Protein AF-I4DD96-F1 (afdb_monomer)

Organism: NCBI:txid332388

Solvent-accessible surface area (backbone atoms only — not comparable to full-atom values): 5059 Å² total; per-residue (Å²): 134,90,75,89,74,77,86,81,65,79,56,66,34,56,50,50,26,51,51,46,50,54,23,59,55,72,94,64,61,43,57,69,60,40,50,52,52,49,67,76,27,41,91,74,51,38,71,54,21,37,52,41,24,24,75,73,68,78,45,51,52,61,62,51,48,57,70,71,42,58,71,70,62,30,54,52,53,46,61,56,66,47,81,91,126

Radius of gyration: 13.78 Å; Cα contacts (8 Å, |Δi|>4): 68; chains: 1; bounding box: 23×28×51 Å

InterPro domains:
  IPR001464 Annexin [PR00196] (24-44)
  IPR001464 Annexin [PR00196] (68-81)
  IPR018252 Annexin repeat, conserved site [PS00223] (28-80)
  IPR018502 Annexin repeat [PF00191] (15-80)
  IPR018502 Annexin repeat [PS51897] (11-82)
  IPR018502 Annexin repeat [SM00335] (28-80)
  IPR037104 Annexin superfamily [G3DSA:1.10.220.10] (12-83)
  IPR037104 Annexin superfamily [SSF47874] (8-84)

Foldseek 3Di:
DDDPDPPPDDDVLLVLLVQCVVQLDDPAGVLVSNVVSLVVCLPPQLVSNQVNNCVVPVDGSLVSLVVRDDDPSNVVSDVSSDDGD

pLDDT: mean 91.1, std 14.6, range [39.69, 98.62]

Mean predicted aligned error: 5.52 Å

Structure (mmCIF, N/CA/C/O backbone):
data_AF-I4DD96-F1
#
_entry.id   AF-I4DD96-F1
#
loop_
_atom_site.group_PDB
_atom_site.id
_atom_site.type_symbol
_atom_site.label_atom_id
_atom_site.label_alt_id
_atom_site.label_comp_id
_atom_site.label_asym_id
_atom_site.label_entity_id
_atom_site.label_seq_id
_atom_site.pdbx_PDB_ins_code
_atom_site.Cartn_x
_atom_site.Cartn_y
_atom_site.Cartn_z
_atom_site.occupancy
_atom_site.B_iso_or_equiv
_atom_site.auth_seq_id
_atom_site.auth_comp_id
_atom_site.auth_asym_id
_atom_site.auth_atom_id
_atom_site.pdbx_PDB_model_num
ATOM 1 N N . LEU A 1 1 ? 3.837 8.026 37.729 1.00 39.69 1 LEU A N 1
ATOM 2 C CA . LEU A 1 1 ? 3.380 9.243 37.016 1.00 39.69 1 LEU A CA 1
ATOM 3 C C . LEU A 1 1 ? 2.774 8.812 35.684 1.00 39.69 1 LEU A C 1
ATOM 5 O O . LEU A 1 1 ? 3.505 8.216 34.899 1.00 39.69 1 LEU A O 1
ATOM 9 N N . PRO A 1 2 ? 1.465 8.992 35.443 1.00 42.94 2 PRO A N 1
ATOM 10 C CA . PRO A 1 2 ? 0.849 8.537 34.206 1.00 42.94 2 PRO A CA 1
ATOM 11 C C . PRO A 1 2 ? 1.161 9.518 33.067 1.00 42.94 2 PRO A C 1
ATOM 13 O O . PRO A 1 2 ? 0.859 10.701 33.158 1.00 42.94 2 PRO A O 1
ATOM 16 N N . GLY A 1 3 ? 1.746 8.997 31.987 1.00 54.91 3 GLY A N 1
ATOM 17 C CA . GLY A 1 3 ? 1.538 9.505 30.630 1.00 54.91 3 GLY A CA 1
ATOM 18 C C . GLY A 1 3 ? 2.211 10.823 30.245 1.00 54.91 3 GLY A C 1
ATOM 19 O O . GLY A 1 3 ? 1.530 11.817 30.010 1.00 54.91 3 GLY A O 1
ATOM 20 N N . ILE A 1 4 ? 3.521 10.795 29.988 1.00 56.97 4 ILE A N 1
ATOM 21 C CA . ILE A 1 4 ? 4.114 11.739 29.027 1.00 56.97 4 ILE A CA 1
ATOM 22 C C . ILE A 1 4 ? 3.702 11.261 27.630 1.00 56.97 4 ILE A C 1
ATOM 24 O O . ILE A 1 4 ? 4.311 10.369 27.041 1.00 56.97 4 ILE A O 1
ATOM 28 N N . ARG A 1 5 ? 2.606 11.815 27.107 1.00 56.78 5 ARG A N 1
ATOM 29 C CA . ARG A 1 5 ? 2.206 11.626 25.711 1.00 56.78 5 ARG A CA 1
ATOM 30 C C . ARG A 1 5 ? 3.087 12.527 24.850 1.00 56.78 5 ARG A C 1
ATOM 32 O O . ARG A 1 5 ? 2.813 13.714 24.713 1.00 56.78 5 ARG A O 1
ATOM 39 N N . PHE A 1 6 ? 4.143 11.961 24.271 1.00 55.22 6 PHE A N 1
ATOM 40 C CA . PHE A 1 6 ? 4.963 12.637 23.266 1.00 55.22 6 PHE A CA 1
ATOM 41 C C . PHE A 1 6 ? 4.108 12.931 22.022 1.00 55.22 6 PHE A C 1
ATOM 43 O O . PHE A 1 6 ? 3.887 12.065 21.181 1.00 55.22 6 PHE A O 1
ATOM 50 N N . MET A 1 7 ? 3.584 14.154 21.918 1.00 50.47 7 MET A N 1
ATOM 51 C CA . MET A 1 7 ? 2.749 14.616 20.799 1.00 50.47 7 MET A CA 1
ATOM 52 C C . MET A 1 7 ? 3.552 15.028 19.545 1.00 50.47 7 MET A C 1
ATOM 54 O O . MET A 1 7 ? 2.968 15.548 18.601 1.00 50.47 7 MET A O 1
ATOM 58 N N . GLY A 1 8 ? 4.872 14.807 19.511 1.00 53.41 8 GLY A N 1
ATOM 59 C CA . GLY A 1 8 ? 5.760 15.381 18.487 1.00 53.41 8 GLY A CA 1
ATOM 60 C C . GLY A 1 8 ? 6.165 14.477 17.316 1.00 53.41 8 GLY A C 1
ATOM 61 O O . GLY A 1 8 ? 6.586 14.997 16.290 1.00 53.41 8 GLY A O 1
ATOM 62 N N . ALA A 1 9 ? 6.044 13.151 17.423 1.00 58.50 9 ALA A N 1
ATOM 63 C CA . ALA A 1 9 ? 6.427 12.232 16.347 1.00 58.50 9 ALA A CA 1
ATOM 64 C C . ALA A 1 9 ? 5.183 11.548 15.771 1.00 58.50 9 ALA A C 1
ATOM 66 O O . ALA A 1 9 ? 4.436 10.892 16.501 1.00 58.50 9 ALA A O 1
ATOM 67 N N . GLU A 1 10 ? 4.941 11.677 14.461 1.00 64.25 10 GLU A N 1
ATOM 68 C CA . GLU A 1 10 ? 3.959 10.807 13.816 1.00 64.25 10 GLU A CA 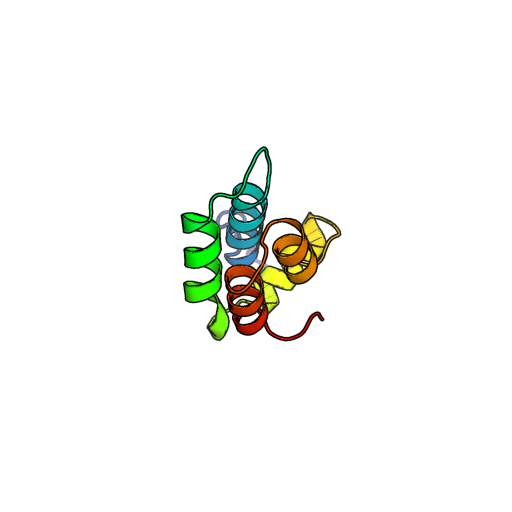1
ATOM 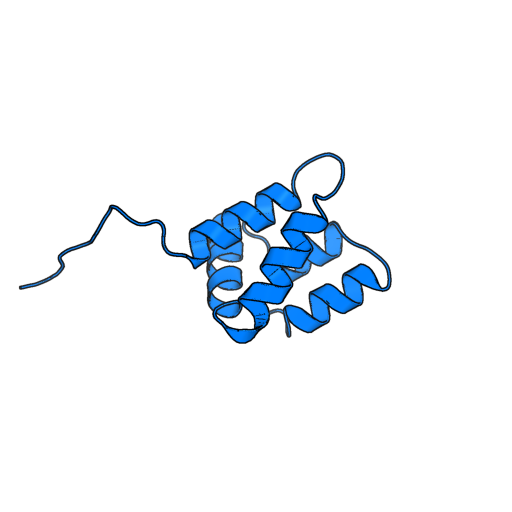69 C C . GLU A 1 10 ? 4.404 9.358 13.995 1.00 64.25 10 GLU A C 1
ATOM 71 O O . GLU A 1 10 ? 5.526 8.997 13.643 1.00 64.25 10 GLU A O 1
ATOM 76 N N . HIS A 1 11 ? 3.525 8.524 14.554 1.00 82.94 11 HIS A N 1
ATOM 77 C CA . HIS A 1 11 ? 3.812 7.104 14.705 1.00 82.94 11 HIS A CA 1
ATOM 78 C C . HIS A 1 11 ? 4.168 6.521 13.323 1.00 82.94 11 HIS A C 1
ATOM 80 O O . HIS A 1 11 ? 3.378 6.728 12.394 1.00 82.94 11 HIS A O 1
ATOM 86 N N . PRO A 1 12 ? 5.292 5.792 13.159 1.00 88.31 12 PRO A N 1
ATOM 87 C CA . PRO A 1 12 ? 5.792 5.368 11.846 1.00 88.31 12 PRO A CA 1
ATOM 88 C C . PRO A 1 12 ? 4.730 4.739 10.934 1.00 88.31 12 PRO A C 1
ATOM 90 O O . PRO A 1 12 ? 4.616 5.113 9.769 1.00 88.31 12 PRO A O 1
ATOM 93 N N . GLY A 1 13 ? 3.854 3.883 11.475 1.00 94.00 13 GLY A N 1
ATOM 94 C CA . GLY A 1 13 ? 2.743 3.309 10.708 1.00 94.00 13 GLY A CA 1
ATOM 95 C C . GLY A 1 13 ? 1.762 4.321 10.111 1.00 94.00 13 GLY A C 1
ATOM 96 O O . GLY A 1 13 ? 1.340 4.161 8.970 1.00 94.00 13 GLY A O 1
ATOM 97 N N . ARG A 1 14 ? 1.445 5.411 10.822 1.00 95.50 14 ARG A N 1
ATOM 98 C CA . ARG A 1 14 ? 0.582 6.487 10.299 1.00 95.50 14 ARG A CA 1
ATOM 99 C C . ARG A 1 14 ? 1.250 7.249 9.169 1.00 95.50 14 ARG A C 1
ATOM 101 O O . ARG A 1 14 ? 0.572 7.639 8.218 1.00 95.50 14 ARG A O 1
ATOM 108 N N . TYR A 1 15 ? 2.559 7.463 9.284 1.00 96.19 15 TYR A N 1
ATOM 109 C CA . TYR A 1 15 ? 3.353 8.079 8.231 1.00 96.19 15 TYR A CA 1
ATOM 110 C C . TYR A 1 15 ? 3.347 7.198 6.974 1.00 96.19 15 TYR A C 1
ATOM 112 O O . TYR A 1 15 ? 2.935 7.661 5.912 1.00 96.19 15 TYR A O 1
ATOM 120 N N . PHE A 1 16 ? 3.688 5.911 7.090 1.00 98.06 16 PHE A N 1
ATOM 121 C CA . PHE A 1 16 ? 3.699 5.007 5.936 1.00 98.06 16 PHE A CA 1
ATOM 122 C C . PHE A 1 16 ? 2.309 4.789 5.336 1.00 98.06 16 PHE A C 1
ATOM 124 O O . PHE A 1 16 ? 2.176 4.808 4.115 1.00 98.06 16 PHE A O 1
ATOM 131 N N . ALA A 1 17 ? 1.256 4.697 6.152 1.00 98.12 17 ALA A N 1
ATOM 132 C CA . ALA A 1 17 ? -0.116 4.635 5.653 1.00 98.12 17 ALA A CA 1
ATOM 133 C C . ALA A 1 17 ? -0.472 5.868 4.800 1.00 98.12 17 ALA A C 1
ATOM 135 O O . ALA A 1 17 ? -1.080 5.739 3.736 1.00 98.12 17 ALA A O 1
ATOM 136 N N . LYS A 1 18 ? -0.048 7.071 5.220 1.00 98.00 18 LYS A N 1
ATOM 137 C CA . LYS A 1 18 ? -0.212 8.302 4.427 1.00 98.00 18 LYS A CA 1
ATOM 138 C C . LYS A 1 18 ? 0.568 8.261 3.120 1.00 98.00 18 LYS A C 1
ATOM 140 O O . LYS A 1 18 ? 0.030 8.682 2.099 1.00 98.00 18 LYS A O 1
ATOM 145 N N . VAL A 1 19 ? 1.819 7.807 3.163 1.00 98.25 19 VAL A N 1
ATOM 146 C CA . VAL A 1 19 ? 2.685 7.711 1.980 1.00 98.25 19 VAL A CA 1
ATOM 147 C C . VAL A 1 19 ? 2.084 6.744 0.961 1.00 98.25 19 VAL A C 1
ATOM 149 O O . VAL A 1 19 ? 1.907 7.126 -0.190 1.00 98.25 19 VAL A O 1
ATOM 152 N N . LEU A 1 20 ? 1.670 5.551 1.397 1.00 98.44 20 LEU A N 1
ATOM 153 C CA . LEU A 1 20 ? 1.017 4.549 0.549 1.00 98.44 20 LEU A CA 1
ATOM 154 C C . LEU A 1 20 ? -0.275 5.078 -0.072 1.00 98.44 20 LEU A C 1
ATOM 156 O O . LEU A 1 20 ? -0.496 4.925 -1.267 1.00 98.44 20 LEU A O 1
ATOM 160 N N . HIS A 1 21 ? -1.120 5.750 0.714 1.00 98.38 21 HIS A N 1
ATOM 161 C CA . HIS A 1 21 ? -2.350 6.330 0.181 1.00 98.38 21 HIS A CA 1
ATOM 162 C C . HIS A 1 21 ? -2.067 7.404 -0.871 1.00 98.38 21 HIS A C 1
ATOM 164 O O . HIS A 1 21 ? -2.750 7.451 -1.883 1.00 98.38 21 HIS A O 1
ATOM 170 N N . ARG A 1 22 ? -1.060 8.260 -0.653 1.00 98.06 22 ARG A N 1
ATOM 171 C CA . ARG A 1 22 ? -0.666 9.276 -1.638 1.00 98.06 22 ARG A CA 1
ATOM 172 C C . ARG A 1 22 ? -0.116 8.651 -2.915 1.00 98.06 22 ARG A C 1
ATOM 174 O O . ARG A 1 22 ? -0.475 9.124 -3.982 1.00 98.06 22 ARG A O 1
ATOM 181 N N . ALA A 1 23 ? 0.688 7.594 -2.805 1.00 98.31 23 ALA A N 1
ATOM 182 C CA . ALA A 1 23 ? 1.230 6.886 -3.963 1.00 98.31 23 ALA A CA 1
ATOM 183 C C . ALA A 1 23 ? 0.135 6.261 -4.843 1.00 98.31 23 ALA A C 1
ATOM 185 O O . ALA A 1 23 ? 0.309 6.136 -6.046 1.00 98.31 23 ALA A O 1
ATOM 186 N N . MET A 1 24 ? -1.001 5.908 -4.243 1.00 97.88 24 MET A N 1
ATOM 187 C CA . MET A 1 24 ? -2.158 5.296 -4.902 1.00 97.88 24 MET A CA 1
ATOM 188 C C . MET A 1 24 ? -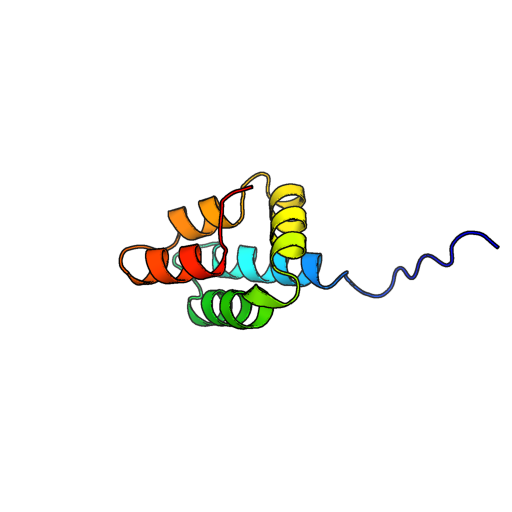3.275 6.291 -5.258 1.00 97.88 24 MET A C 1
ATOM 190 O O . MET A 1 24 ? -4.315 5.888 -5.761 1.00 97.88 24 MET A O 1
ATOM 194 N N . LYS A 1 25 ? -3.132 7.583 -4.940 1.00 94.44 25 LY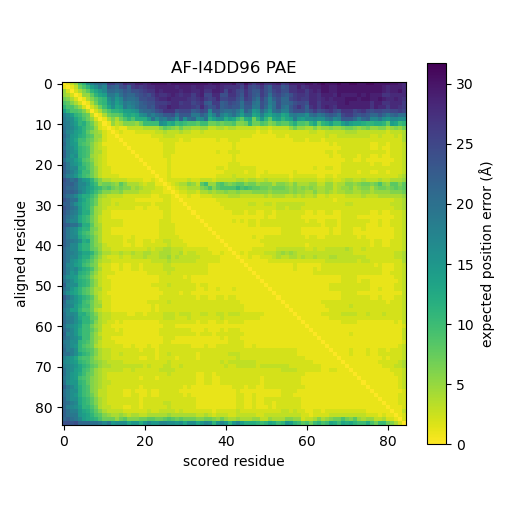S A N 1
ATOM 195 C CA . LYS A 1 25 ? -4.206 8.567 -5.131 1.00 94.44 25 LYS A CA 1
ATOM 196 C C . LYS A 1 25 ? -3.941 9.424 -6.365 1.00 94.44 25 LYS A C 1
ATOM 198 O O . LYS A 1 25 ? -3.005 10.216 -6.362 1.00 94.44 25 LYS A O 1
ATOM 203 N N . GLY A 1 26 ? -4.866 9.408 -7.320 1.00 89.00 26 GLY A N 1
ATOM 204 C CA . GLY A 1 26 ? -4.876 10.326 -8.460 1.00 89.00 26 GLY A CA 1
ATOM 205 C C . GLY A 1 26 ? -4.957 9.587 -9.789 1.00 89.00 26 GLY A C 1
ATOM 206 O O . GLY A 1 26 ? -5.447 8.466 -9.848 1.00 89.00 26 GLY A O 1
ATOM 207 N N . LEU A 1 27 ? -4.509 10.240 -10.863 1.00 86.69 27 LEU A N 1
ATOM 208 C CA . LEU A 1 27 ? -4.368 9.590 -12.162 1.00 86.69 27 LEU A CA 1
ATOM 209 C C . LEU A 1 27 ? -3.037 8.834 -12.191 1.00 86.69 27 LEU A C 1
ATOM 211 O O . LEU A 1 27 ? -1.976 9.453 -12.246 1.00 86.69 27 LEU A O 1
ATOM 215 N N . GLY A 1 28 ? -3.117 7.506 -12.153 1.00 89.88 28 GLY A N 1
ATOM 216 C CA . GLY A 1 28 ? -1.956 6.621 -12.094 1.00 89.88 28 GLY A CA 1
ATOM 217 C C . GLY A 1 28 ? -1.477 6.340 -10.668 1.00 89.88 28 GLY A C 1
ATOM 218 O O . GLY A 1 28 ? -2.084 6.761 -9.684 1.00 89.88 28 GLY A O 1
ATOM 219 N N . THR A 1 29 ? -0.378 5.597 -10.565 1.00 95.75 29 THR A N 1
ATOM 220 C CA . THR A 1 29 ? 0.234 5.172 -9.302 1.00 95.75 29 THR A CA 1
ATOM 221 C C . THR A 1 29 ? 1.701 5.593 -9.289 1.00 95.75 29 THR A C 1
ATOM 223 O O . THR A 1 29 ? 2.410 5.417 -10.274 1.00 95.75 29 THR A O 1
ATOM 226 N N . ASP A 1 30 ? 2.181 6.151 -8.176 1.00 97.31 30 ASP A N 1
ATOM 227 C CA . ASP A 1 30 ? 3.619 6.307 -7.935 1.00 97.31 30 ASP A CA 1
ATOM 228 C C . ASP A 1 30 ? 4.200 4.941 -7.535 1.00 97.31 30 ASP A C 1
ATOM 230 O O . ASP A 1 30 ? 4.373 4.627 -6.351 1.00 97.31 30 ASP A O 1
ATOM 234 N N . ASP A 1 31 ? 4.466 4.112 -8.549 1.00 95.25 31 ASP A N 1
ATOM 235 C CA . ASP A 1 31 ? 4.967 2.741 -8.398 1.00 95.25 31 ASP A CA 1
ATOM 236 C C . ASP A 1 31 ? 6.278 2.682 -7.608 1.00 95.25 31 ASP A C 1
ATOM 238 O O . ASP A 1 31 ? 6.499 1.759 -6.821 1.00 95.25 31 ASP A O 1
ATOM 242 N N . SER A 1 32 ? 7.143 3.688 -7.773 1.00 96.94 32 SER A N 1
ATOM 243 C CA . SER A 1 32 ? 8.437 3.751 -7.087 1.00 96.94 32 SER A CA 1
ATOM 244 C C . SER A 1 32 ? 8.250 3.892 -5.580 1.00 96.94 32 SER A C 1
ATOM 246 O O . SER A 1 32 ? 8.889 3.186 -4.794 1.00 96.94 32 SER A O 1
ATOM 248 N N . THR A 1 33 ? 7.352 4.782 -5.153 1.00 98.06 33 THR A N 1
ATOM 249 C CA . THR A 1 33 ? 7.042 4.956 -3.732 1.00 98.06 33 THR A CA 1
ATOM 250 C C . THR A 1 33 ? 6.279 3.758 -3.173 1.00 98.06 33 THR A C 1
ATOM 252 O O . THR A 1 33 ? 6.626 3.288 -2.085 1.00 98.06 33 THR A O 1
ATOM 255 N N . LEU A 1 34 ? 5.289 3.241 -3.909 1.00 98.31 34 LEU A N 1
ATOM 256 C CA . LEU A 1 34 ? 4.500 2.080 -3.497 1.00 98.31 34 LEU A CA 1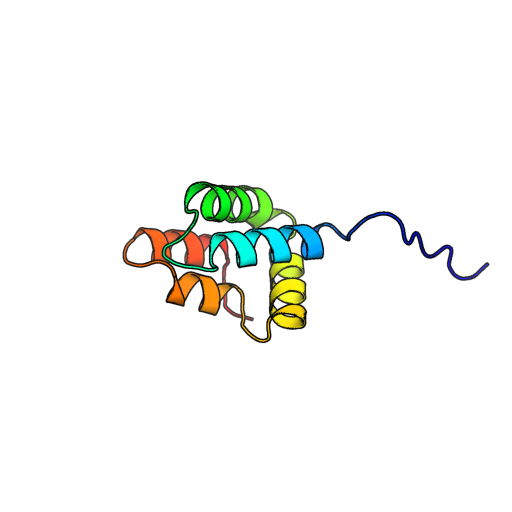
ATOM 257 C C . LEU A 1 34 ? 5.394 0.856 -3.254 1.00 98.31 34 LEU A C 1
ATOM 259 O O . LEU A 1 34 ? 5.386 0.293 -2.157 1.00 98.31 34 LEU A O 1
ATOM 263 N N . LEU A 1 35 ? 6.221 0.502 -4.241 1.00 98.06 35 LEU A N 1
ATOM 264 C CA . LEU A 1 35 ? 7.153 -0.621 -4.162 1.00 98.06 35 LEU A CA 1
ATOM 265 C C . LEU A 1 35 ? 8.146 -0.442 -3.011 1.00 98.06 35 LEU A C 1
ATOM 267 O O . LEU A 1 35 ? 8.311 -1.344 -2.190 1.00 98.06 35 LEU A O 1
ATOM 271 N N . ARG A 1 36 ? 8.787 0.731 -2.918 1.00 98.25 36 ARG A N 1
ATOM 272 C CA . ARG A 1 36 ? 9.809 1.010 -1.900 1.00 98.25 36 ARG A CA 1
ATOM 273 C C . ARG A 1 36 ? 9.263 0.857 -0.484 1.00 98.25 36 ARG A C 1
ATOM 275 O O . ARG A 1 36 ? 9.933 0.265 0.362 1.00 98.25 36 ARG A O 1
ATOM 282 N N . VAL A 1 37 ? 8.068 1.381 -0.208 1.00 98.31 37 VAL A N 1
ATOM 283 C CA . VAL A 1 37 ? 7.453 1.249 1.119 1.00 98.31 37 VAL A CA 1
ATOM 284 C C . VAL A 1 37 ? 7.041 -0.196 1.389 1.00 98.31 37 VAL A C 1
ATOM 286 O O . VAL A 1 37 ? 7.347 -0.700 2.463 1.00 98.31 37 VAL A O 1
ATOM 289 N N . ILE A 1 38 ? 6.404 -0.890 0.439 1.00 98.19 38 ILE A N 1
ATOM 290 C CA . ILE A 1 38 ? 5.969 -2.277 0.668 1.00 98.19 38 ILE A CA 1
ATOM 291 C C . ILE A 1 38 ? 7.168 -3.188 0.949 1.00 98.19 38 ILE A C 1
ATOM 293 O O . ILE A 1 38 ? 7.177 -3.875 1.967 1.00 98.19 38 ILE A O 1
ATOM 297 N N . VAL A 1 39 ? 8.210 -3.133 0.116 1.00 98.00 39 VAL A N 1
ATOM 298 C CA . VAL A 1 39 ? 9.405 -3.978 0.265 1.00 98.00 39 VAL A CA 1
ATOM 299 C C . VAL A 1 39 ? 10.150 -3.672 1.565 1.00 98.00 39 VAL A C 1
ATOM 301 O O . VAL A 1 39 ? 10.461 -4.585 2.321 1.00 98.00 39 VAL A O 1
ATOM 304 N N . SER A 1 40 ? 10.407 -2.396 1.871 1.00 97.69 40 SER A N 1
ATOM 305 C CA . SER A 1 40 ? 11.202 -2.038 3.057 1.00 97.69 40 SER A CA 1
ATOM 306 C C . SER A 1 40 ? 10.487 -2.267 4.390 1.00 97.69 40 SER A C 1
ATOM 308 O O . SER A 1 40 ? 11.147 -2.277 5.428 1.00 97.69 40 SER A O 1
ATOM 310 N N . ARG A 1 41 ? 9.153 -2.406 4.396 1.00 97.56 41 ARG A N 1
ATOM 311 C CA . ARG A 1 41 ? 8.355 -2.542 5.627 1.00 97.56 41 ARG A CA 1
ATOM 312 C C . ARG A 1 41 ? 7.729 -3.921 5.821 1.00 97.56 41 ARG A C 1
ATOM 314 O O . ARG A 1 41 ? 7.240 -4.175 6.921 1.00 97.56 41 ARG A O 1
ATOM 321 N N . ALA A 1 42 ? 7.755 -4.789 4.802 1.00 95.31 42 ALA A N 1
ATOM 322 C CA . ALA A 1 42 ? 7.084 -6.094 4.792 1.00 95.31 42 ALA A CA 1
ATOM 323 C C . ALA A 1 42 ? 7.348 -6.917 6.066 1.00 95.31 42 AL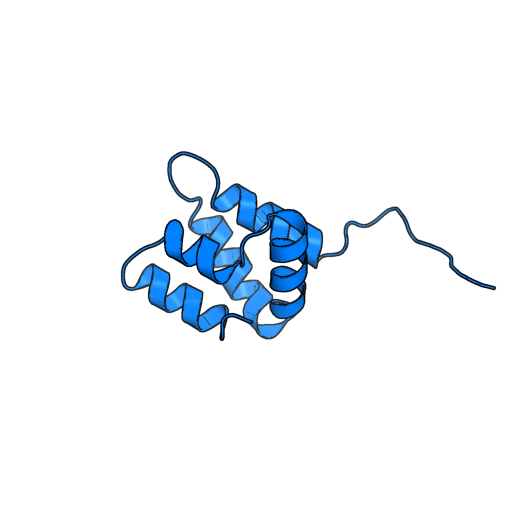A A C 1
ATOM 325 O O . ALA A 1 42 ? 6.405 -7.370 6.710 1.00 95.31 42 ALA A O 1
ATOM 326 N N . GLU A 1 43 ? 8.613 -7.022 6.479 1.00 93.94 43 GLU A N 1
ATOM 327 C CA . GLU A 1 43 ? 9.042 -7.840 7.626 1.00 93.94 43 GLU A CA 1
ATOM 328 C C . GLU A 1 43 ? 9.230 -7.044 8.930 1.00 93.94 43 GLU A C 1
ATOM 330 O O . GLU A 1 43 ? 9.595 -7.612 9.954 1.00 93.94 43 GLU A O 1
ATOM 335 N N . ILE A 1 44 ? 8.998 -5.726 8.913 1.00 94.81 44 ILE A N 1
ATOM 336 C CA . ILE A 1 44 ? 9.287 -4.846 10.057 1.00 94.81 44 ILE A CA 1
ATOM 337 C C . ILE A 1 44 ? 8.009 -4.511 10.824 1.00 94.81 44 ILE A C 1
ATOM 339 O O . ILE A 1 44 ? 7.887 -4.804 12.010 1.00 94.81 44 ILE A O 1
ATOM 343 N N . ASP A 1 4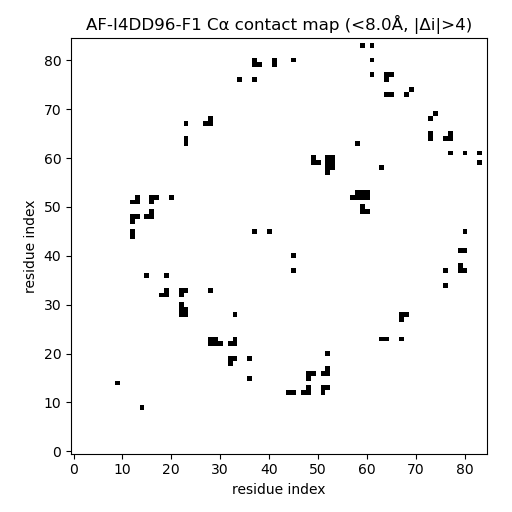5 ? 7.053 -3.854 10.167 1.00 95.38 45 ASP A N 1
ATOM 344 C CA . ASP A 1 45 ? 5.847 -3.330 10.819 1.00 95.38 45 ASP A CA 1
ATOM 345 C C . ASP A 1 45 ? 4.630 -3.259 9.886 1.00 95.38 45 ASP A C 1
ATOM 347 O O . ASP A 1 45 ? 3.674 -2.525 10.156 1.00 95.38 45 ASP A O 1
ATOM 351 N N . MET A 1 46 ? 4.625 -4.045 8.804 1.00 96.94 46 MET A N 1
ATOM 352 C CA . MET A 1 46 ? 3.558 -4.030 7.800 1.00 96.94 46 MET A CA 1
ATOM 353 C C . MET A 1 46 ? 2.159 -4.224 8.399 1.00 96.94 46 MET A C 1
ATOM 355 O O . MET A 1 46 ? 1.230 -3.516 8.020 1.00 96.94 46 MET A O 1
ATOM 359 N N . GLN A 1 47 ? 1.993 -5.117 9.380 1.00 96.12 47 GLN A N 1
ATOM 360 C CA . GLN A 1 47 ? 0.686 -5.337 10.021 1.00 96.12 47 GLN A CA 1
ATOM 361 C C . GLN A 1 47 ? 0.168 -4.080 10.732 1.00 96.12 47 GLN A C 1
ATOM 363 O O . GLN A 1 47 ? -1.014 -3.748 10.651 1.00 96.12 47 GLN A O 1
ATOM 368 N N . PHE A 1 48 ? 1.062 -3.322 11.369 1.00 95.69 48 PHE A N 1
ATOM 369 C CA . PHE A 1 48 ? 0.699 -2.063 12.010 1.00 95.69 48 PHE A CA 1
ATOM 370 C C . PHE A 1 48 ? 0.362 -0.977 10.972 1.00 95.69 48 PHE A C 1
ATOM 372 O O . PHE A 1 48 ? -0.595 -0.222 11.150 1.00 95.69 48 PHE A O 1
ATOM 379 N N . ILE A 1 49 ? 1.094 -0.929 9.851 1.00 97.69 49 ILE A N 1
ATOM 380 C CA . ILE A 1 49 ? 0.785 -0.037 8.720 1.00 97.69 49 ILE A CA 1
ATOM 381 C C . ILE A 1 49 ? -0.598 -0.357 8.140 1.00 97.69 49 ILE A C 1
ATOM 383 O O . ILE A 1 49 ? -1.381 0.566 7.919 1.00 97.69 49 ILE A O 1
ATOM 387 N N . LYS A 1 50 ? -0.924 -1.640 7.930 1.00 97.88 50 LYS A N 1
ATOM 388 C CA . LYS A 1 50 ? -2.235 -2.093 7.433 1.00 97.88 50 LYS A CA 1
ATOM 389 C C . LYS A 1 50 ? -3.367 -1.649 8.356 1.00 97.88 50 LYS A C 1
ATOM 391 O O . LYS A 1 50 ? -4.347 -1.082 7.873 1.00 97.88 50 LYS A O 1
ATOM 396 N N . ALA A 1 51 ? -3.198 -1.819 9.668 1.00 96.94 51 ALA A N 1
ATOM 397 C CA . ALA A 1 51 ? -4.176 -1.385 10.662 1.00 96.94 51 ALA A CA 1
ATOM 398 C C . ALA A 1 51 ? -4.392 0.141 10.649 1.00 96.94 51 ALA A C 1
ATOM 400 O O . ALA A 1 51 ? -5.533 0.606 10.632 1.00 96.94 51 ALA A O 1
ATOM 401 N N . GLU A 1 52 ? -3.319 0.939 10.609 1.00 97.44 52 GLU A N 1
ATOM 402 C CA . GLU A 1 52 ? -3.428 2.404 10.522 1.00 97.44 52 GLU A CA 1
ATOM 403 C C . GLU A 1 52 ? -3.999 2.867 9.167 1.00 97.44 52 GLU A C 1
ATOM 405 O O . GLU A 1 52 ? -4.758 3.838 9.124 1.00 97.44 52 GLU A O 1
ATOM 410 N N . TYR A 1 53 ? -3.699 2.165 8.067 1.00 98.06 53 TYR A N 1
ATOM 411 C CA . TYR A 1 53 ? -4.279 2.436 6.749 1.00 98.06 53 TYR A CA 1
ATOM 412 C C . TYR A 1 53 ? -5.791 2.194 6.756 1.00 98.06 53 TYR A C 1
ATOM 414 O O . TYR A 1 53 ? -6.552 3.100 6.410 1.00 98.06 53 TYR A O 1
ATOM 422 N N . LEU A 1 54 ? -6.233 1.021 7.224 1.00 97.88 54 LEU A N 1
ATOM 423 C CA . LEU A 1 54 ? -7.651 0.677 7.344 1.00 97.88 54 LEU A CA 1
ATOM 424 C C . LEU A 1 54 ? -8.387 1.680 8.234 1.00 97.88 54 LEU A C 1
ATOM 426 O O . LEU A 1 54 ? -9.393 2.254 7.822 1.00 97.88 54 LEU A O 1
ATOM 430 N N . LYS A 1 55 ? -7.847 1.953 9.426 1.00 97.25 55 LYS A N 1
ATOM 431 C CA . LYS A 1 55 ? -8.426 2.908 10.378 1.00 97.25 55 LYS A CA 1
ATOM 432 C C . LYS A 1 55 ? -8.620 4.297 9.773 1.00 97.25 55 LYS A C 1
ATOM 434 O O . LYS A 1 55 ? -9.580 4.983 10.111 1.00 97.25 55 LYS A O 1
ATOM 439 N N . LYS A 1 56 ? -7.688 4.740 8.926 1.00 97.56 56 LYS A N 1
ATOM 440 C CA . LYS A 1 56 ? -7.697 6.095 8.379 1.00 97.56 56 LYS A CA 1
ATOM 441 C C . LYS A 1 56 ? -8.506 6.238 7.090 1.00 97.56 56 LYS A C 1
ATOM 443 O O . LYS A 1 56 ? -9.091 7.296 6.875 1.00 97.56 56 LYS A O 1
ATOM 448 N N . TYR A 1 57 ? -8.496 5.223 6.230 1.00 97.44 57 TYR A N 1
ATOM 449 C CA . TYR A 1 57 ? -9.043 5.306 4.873 1.00 97.44 57 TYR A CA 1
ATOM 450 C C . TYR A 1 57 ? -10.268 4.416 4.642 1.00 97.44 57 TYR A C 1
ATOM 452 O O . TYR A 1 57 ? -10.865 4.495 3.573 1.00 97.44 57 TYR A O 1
ATOM 460 N N . GLY A 1 58 ? -10.656 3.583 5.615 1.00 97.44 58 GLY A N 1
ATOM 461 C CA . GLY A 1 58 ? -11.853 2.737 5.535 1.00 97.44 58 GLY A CA 1
ATOM 462 C C . GLY A 1 58 ? -11.770 1.614 4.495 1.00 97.44 58 GLY A C 1
ATOM 463 O O . GLY A 1 58 ? -12.780 0.994 4.185 1.00 97.44 58 GLY A O 1
ATOM 464 N N . LYS A 1 59 ? -10.578 1.357 3.950 1.00 96.88 59 LYS A N 1
ATOM 465 C CA . LYS A 1 59 ? -10.282 0.316 2.960 1.00 96.88 59 LYS A CA 1
ATOM 466 C C . LYS A 1 59 ? -9.009 -0.400 3.392 1.00 96.88 59 LYS A C 1
ATOM 468 O O . LYS A 1 59 ? -8.085 0.261 3.869 1.00 96.88 59 LYS A O 1
ATOM 473 N N . THR A 1 60 ? -8.944 -1.723 3.251 1.00 98.38 60 THR A N 1
ATOM 474 C CA . THR A 1 60 ? -7.709 -2.454 3.572 1.00 98.38 60 THR A CA 1
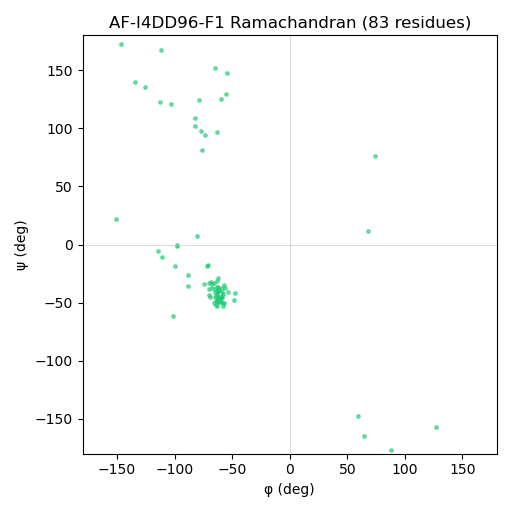ATOM 475 C C . THR A 1 60 ? -6.592 -2.039 2.609 1.00 98.38 60 THR A C 1
ATOM 477 O O . THR A 1 60 ? -6.845 -1.651 1.463 1.00 98.38 60 THR A O 1
ATOM 480 N N . LEU A 1 61 ? -5.336 -2.116 3.058 1.00 98.50 61 LEU A N 1
ATOM 481 C CA . LEU A 1 61 ? -4.198 -1.821 2.184 1.00 98.50 61 LEU A CA 1
ATOM 482 C C . LEU A 1 61 ? -4.131 -2.803 1.001 1.00 98.50 61 LEU A C 1
ATOM 484 O O . LEU A 1 61 ? -3.822 -2.390 -0.113 1.00 98.50 61 LEU A O 1
ATOM 488 N N . ASN A 1 62 ? -4.467 -4.076 1.226 1.00 98.62 62 ASN A N 1
ATOM 489 C CA . ASN A 1 62 ? -4.521 -5.097 0.182 1.00 98.62 62 ASN A CA 1
ATOM 490 C C . ASN A 1 62 ? -5.544 -4.731 -0.903 1.00 98.62 62 ASN A C 1
ATOM 492 O O . ASN A 1 62 ? -5.207 -4.767 -2.084 1.00 98.62 62 ASN A O 1
ATOM 496 N N . ASP A 1 63 ? -6.757 -4.318 -0.523 1.00 98.31 63 ASP A N 1
ATOM 497 C CA . ASP A 1 63 ? -7.794 -3.941 -1.494 1.00 98.31 63 ASP A CA 1
ATOM 498 C C . ASP A 1 63 ? -7.431 -2.657 -2.248 1.00 98.31 63 ASP A C 1
ATOM 500 O O . ASP A 1 63 ? -7.831 -2.473 -3.399 1.00 98.31 63 ASP A O 1
ATOM 504 N N . ALA A 1 64 ? -6.712 -1.735 -1.597 1.00 97.94 64 ALA A N 1
ATOM 505 C CA . ALA A 1 64 ? -6.190 -0.538 -2.247 1.00 97.94 64 ALA A CA 1
ATOM 506 C C . ALA A 1 64 ? -5.135 -0.904 -3.302 1.00 97.94 64 ALA A C 1
ATOM 508 O O . ALA A 1 64 ? -5.279 -0.537 -4.463 1.00 97.94 64 ALA A O 1
ATOM 509 N N . VAL A 1 65 ? -4.139 -1.719 -2.946 1.00 98.19 65 VAL A N 1
ATOM 510 C CA . VAL A 1 65 ? -3.121 -2.187 -3.901 1.00 98.19 65 VAL A CA 1
ATOM 511 C C . VAL A 1 65 ? -3.747 -2.993 -5.036 1.00 98.19 65 VAL A C 1
ATOM 513 O O . VAL A 1 65 ? -3.357 -2.839 -6.194 1.00 98.19 65 VAL A O 1
ATOM 516 N N . HIS A 1 66 ? -4.748 -3.820 -4.733 1.00 97.94 66 HIS A N 1
ATOM 517 C CA . HIS A 1 66 ? -5.468 -4.586 -5.739 1.00 97.94 66 HIS A CA 1
ATOM 518 C C . HIS A 1 66 ? -6.222 -3.688 -6.734 1.00 97.94 66 HIS A C 1
ATOM 520 O O . HIS A 1 66 ? -6.285 -4.043 -7.908 1.00 97.94 66 HIS A O 1
ATOM 526 N N . SER A 1 67 ? -6.795 -2.550 -6.316 1.00 96.62 67 SER A N 1
ATOM 527 C CA . SER A 1 67 ? -7.487 -1.652 -7.257 1.00 96.62 67 SER A CA 1
ATOM 528 C C . SER A 1 67 ? -6.537 -0.849 -8.139 1.00 96.62 67 SER A C 1
ATOM 530 O O . SER A 1 67 ? -6.864 -0.634 -9.301 1.00 96.62 67 SER A O 1
ATOM 532 N N . GLU A 1 68 ? -5.372 -0.458 -7.617 1.00 97.06 68 GLU A N 1
ATOM 533 C CA . GLU A 1 68 ? -4.457 0.448 -8.326 1.00 97.06 68 GLU A CA 1
ATOM 534 C C . GLU A 1 68 ? -3.448 -0.252 -9.243 1.00 97.06 68 GLU A C 1
ATOM 536 O O . GLU A 1 68 ? -2.984 0.320 -10.223 1.00 97.06 68 GLU A O 1
ATOM 541 N N . THR A 1 69 ? -3.096 -1.503 -8.953 1.00 96.94 69 THR A N 1
ATOM 542 C CA . THR A 1 69 ? -2.052 -2.235 -9.697 1.00 96.94 69 THR A CA 1
ATOM 543 C C . THR A 1 69 ? -2.655 -3.375 -10.501 1.00 96.94 69 THR A C 1
ATOM 545 O O . THR A 1 69 ? -3.804 -3.722 -10.273 1.00 96.94 69 THR A O 1
ATOM 548 N N . SER A 1 70 ? -1.937 -4.009 -11.432 1.00 97.12 70 SER A N 1
ATOM 549 C CA . SER A 1 70 ? -2.440 -5.181 -12.176 1.00 97.12 70 SER A CA 1
ATOM 550 C C . SER A 1 70 ? -1.331 -6.186 -12.521 1.00 97.12 70 SER A C 1
ATOM 552 O O . SER A 1 70 ? -0.152 -5.946 -12.251 1.00 97.12 70 SER A O 1
ATOM 554 N N . GLY A 1 71 ? -1.712 -7.349 -13.063 1.00 97.81 71 GLY A N 1
ATOM 555 C CA . GLY A 1 71 ? -0.780 -8.373 -13.549 1.00 97.81 71 GLY A CA 1
ATOM 556 C C . GLY A 1 71 ? 0.184 -8.919 -12.488 1.00 97.81 71 GLY A C 1
ATOM 557 O O . GLY A 1 71 ? -0.142 -9.008 -11.302 1.00 97.81 71 GLY A O 1
ATOM 558 N N . HIS A 1 72 ? 1.392 -9.289 -12.921 1.00 97.75 72 HIS A N 1
ATOM 559 C CA . HIS A 1 72 ? 2.430 -9.831 -12.037 1.00 97.75 72 HIS A CA 1
ATOM 560 C C . HIS A 1 72 ? 2.892 -8.836 -10.974 1.00 97.75 72 HIS A C 1
ATOM 562 O O . HIS A 1 72 ? 3.223 -9.247 -9.864 1.00 97.75 72 HIS A O 1
ATOM 568 N N . TYR A 1 73 ? 2.862 -7.539 -11.284 1.00 96.88 73 TYR A N 1
ATOM 569 C CA . TYR A 1 73 ? 3.215 -6.503 -10.322 1.00 96.88 73 TYR A CA 1
ATOM 570 C C . TYR A 1 73 ? 2.257 -6.507 -9.122 1.00 96.88 73 TYR A C 1
ATOM 572 O O . TYR A 1 73 ? 2.707 -6.575 -7.979 1.00 96.88 73 TYR A O 1
ATOM 580 N N . ARG A 1 74 ? 0.939 -6.577 -9.370 1.00 97.94 74 ARG A N 1
ATOM 581 C CA . ARG A 1 74 ? -0.064 -6.757 -8.306 1.00 97.94 74 ARG A CA 1
ATOM 582 C C . ARG A 1 74 ? 0.205 -8.018 -7.490 1.00 97.94 74 ARG A C 1
ATOM 584 O O . ARG A 1 74 ? 0.222 -7.961 -6.264 1.00 97.94 74 ARG A O 1
ATOM 591 N N . ALA A 1 75 ? 0.395 -9.153 -8.166 1.00 98.38 75 ALA A N 1
ATOM 592 C CA . ALA A 1 75 ? 0.608 -10.435 -7.498 1.00 98.38 75 ALA A CA 1
ATOM 593 C C . ALA A 1 75 ? 1.829 -10.393 -6.564 1.00 98.38 75 ALA A C 1
ATOM 595 O O . ALA A 1 75 ? 1.750 -10.848 -5.425 1.00 98.38 75 ALA A O 1
ATOM 596 N N . PHE A 1 76 ? 2.922 -9.777 -7.018 1.00 98.12 76 PHE A N 1
ATOM 597 C CA . PHE A 1 76 ? 4.13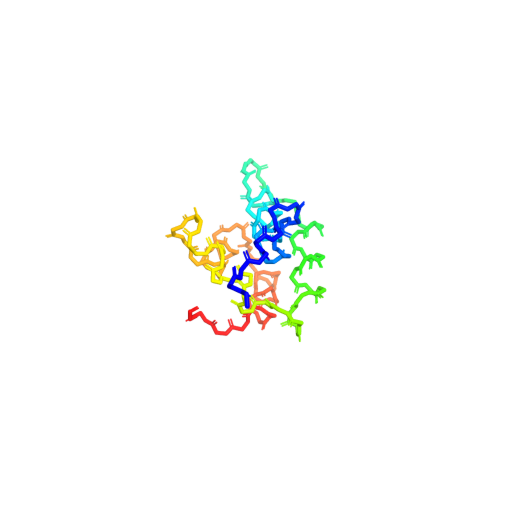4 -9.586 -6.231 1.00 98.12 76 PHE A CA 1
ATOM 598 C C . PHE A 1 76 ? 3.899 -8.710 -4.992 1.00 98.12 76 PHE A C 1
ATOM 600 O O . PHE A 1 76 ? 4.256 -9.107 -3.883 1.00 98.12 76 PHE A O 1
ATOM 607 N N . LEU A 1 77 ? 3.251 -7.550 -5.144 1.00 98.44 77 LEU A N 1
ATOM 608 C CA . LEU A 1 77 ? 2.970 -6.671 -4.006 1.00 98.44 77 LEU A CA 1
ATOM 609 C C . LEU A 1 77 ? 2.043 -7.331 -2.979 1.00 98.44 77 LEU A C 1
ATOM 611 O O . LEU A 1 77 ? 2.293 -7.237 -1.779 1.00 98.44 77 LEU A O 1
ATOM 615 N N . LEU A 1 78 ? 0.993 -8.024 -3.429 1.00 98.38 78 LEU A N 1
ATOM 616 C CA . LEU A 1 78 ? 0.068 -8.720 -2.531 1.00 98.38 78 LEU A CA 1
ATOM 617 C C . LEU A 1 78 ? 0.746 -9.877 -1.787 1.00 98.38 78 LEU A C 1
ATOM 619 O O . LEU A 1 78 ? 0.425 -10.103 -0.622 1.00 98.38 78 LEU A O 1
ATOM 623 N N . ALA A 1 79 ? 1.711 -10.561 -2.410 1.00 98.19 79 ALA A N 1
ATOM 624 C CA . ALA A 1 79 ? 2.511 -11.577 -1.731 1.00 98.19 79 ALA A CA 1
ATOM 625 C C . ALA A 1 79 ? 3.327 -10.980 -0.570 1.00 98.19 79 ALA A C 1
ATOM 627 O O . ALA A 1 79 ? 3.356 -11.559 0.513 1.00 98.19 79 ALA A O 1
ATOM 628 N N . LEU A 1 80 ? 3.917 -9.792 -0.755 1.00 97.94 80 LEU A N 1
ATOM 629 C CA . LEU A 1 80 ? 4.653 -9.082 0.302 1.00 97.94 80 LEU A CA 1
ATOM 630 C C . LEU A 1 80 ? 3.743 -8.531 1.411 1.00 97.94 80 LEU A C 1
ATOM 632 O O . LEU A 1 80 ? 4.145 -8.478 2.571 1.00 97.94 80 LEU A O 1
ATOM 636 N N . LEU A 1 81 ? 2.516 -8.117 1.077 1.00 97.75 81 LEU A N 1
ATOM 637 C CA . LEU A 1 81 ? 1.532 -7.663 2.072 1.00 97.75 81 LEU A CA 1
ATOM 638 C C . LEU A 1 81 ? 0.961 -8.804 2.926 1.00 97.75 81 LEU A C 1
ATOM 640 O O . LEU A 1 81 ? 0.372 -8.549 3.988 1.00 97.75 81 LEU A O 1
ATOM 644 N N . GLY A 1 82 ? 1.105 -10.042 2.452 1.00 96.62 82 GLY A N 1
ATOM 645 C CA . GLY A 1 82 ? 0.546 -11.226 3.079 1.00 96.62 82 GLY A CA 1
ATOM 646 C C . GLY A 1 82 ? -0.991 -11.231 3.098 1.00 96.62 82 GLY A C 1
ATOM 647 O O . GLY A 1 82 ? -1.642 -10.456 2.385 1.00 96.62 82 GLY A O 1
ATOM 648 N N . PRO A 1 83 ? -1.593 -12.102 3.926 1.00 94.31 83 PRO A N 1
ATOM 649 C CA . PRO A 1 83 ? -3.041 -12.286 3.999 1.00 94.31 83 PRO A CA 1
ATOM 650 C C . PRO A 1 83 ? -3.825 -10.993 4.251 1.00 94.31 83 PRO A C 1
ATOM 652 O O . PRO A 1 83 ? -3.359 -10.097 4.956 1.00 94.31 83 PRO A O 1
ATOM 655 N N . ASN A 1 84 ? -5.036 -10.897 3.702 1.00 89.81 84 ASN A N 1
ATOM 656 C CA . ASN A 1 84 ? -5.937 -9.774 3.960 1.00 89.81 84 ASN A CA 1
ATOM 657 C C . ASN A 1 84 ? -6.675 -10.014 5.292 1.00 89.81 84 ASN A C 1
ATOM 659 O O . ASN A 1 84 ? -7.570 -10.859 5.350 1.00 89.81 84 ASN A O 1
ATOM 663 N N . HIS A 1 85 ? -6.244 -9.339 6.359 1.00 67.81 85 HIS A N 1
ATOM 664 C CA . HIS A 1 85 ? -6.805 -9.399 7.713 1.00 67.81 85 HIS A CA 1
ATOM 665 C C . HIS A 1 85 ? -6.922 -7.978 8.263 1.00 67.81 85 HIS A C 1
ATOM 667 O O . HIS A 1 85 ? -5.980 -7.186 8.006 1.00 67.81 85 HIS A O 1
#

Nearest PDB structures (foldseek):
  1i4a-assembly1_A  TM=9.759E-01  e=1.331E-06  Bos taurus
  1mcx-assembly1_A  TM=9.984E-01  e=3.754E-06  Sus scrofa
  7qql-assembly3_B  TM=9.883E-01  e=5.952E-06  Homo sapiens
  7qql-assembly1_C  TM=9.862E-01  e=1.188E-05  Homo sapiens
  1w45-assembly1_A  TM=9.811E-01  e=8.908E-06  Homo sapiens

Sequence (85 aa):
LPGIRFMGAEHPGRYFAKVLHRAMKGLGTDDSTLLRVIVSRAEIDMQFIKAEYLKKYGKTLNDAVHSETSGHYRAFLLALLGPNH

Secondary structure (DSSP, 8-state):
-------SS--HHHHHHHHHHHHTSSSS--HHHHHHHHHHHTTTTHHHHHHHHHHHHSS-HHHHHHHH--HHHHHHHHHHH-S--